Protein AF-A0A101LGH1-F1 (afdb_monomer)

Radius of gyration: 16.96 Å; Cα contacts (8 Å, |Δi|>4): 121; chains: 1; bounding box: 33×35×56 Å

Sequence (114 aa):
MSFNATSLILRLNGEVPLAPTALVKATILFAVYLAVLFAGWRGYDRTYRIGMALFVLVLPVIGIIPHVQRGFLPDLYHSQVSWAGAIAINSFGITVSAIGAIIGARRTSTVRGR

Foldseek 3Di:
DPQVVQQVVCVVVVHAGLAQDPSVVVVVVVVLLVVLVVCLVVVVQVSNLVSLVVLLVVLCVPQAVVLVVVDDDVNGHVDNVSSVVSNVVSVVSNVVSVCCNVPTSDDPPDDDDD

Secondary structure (DSSP, 8-state):
-HHHHHHHHHHHTTSPPSS---HHHHHHHHHHHHHHHHHHHHT-HHHHHHHHHHHHHHHHHHHTHHHHHH---TTT-S-HHHHHHHHHHHHHHHHHHHHHHHH-----------

Structure (mmCIF, N/CA/C/O backbone):
data_AF-A0A101LGH1-F1
#
_entry.id   AF-A0A101LGH1-F1
#
loop_
_atom_site.group_PDB
_atom_site.id
_atom_site.type_symbol
_atom_site.label_atom_id
_atom_site.label_alt_id
_atom_site.label_comp_id
_atom_site.label_asym_id
_atom_site.label_entity_id
_atom_site.label_seq_id
_atom_site.pdbx_PDB_ins_code
_atom_site.Cartn_x
_atom_site.Cartn_y
_atom_site.Cartn_z
_atom_site.occupancy
_atom_site.B_iso_or_equiv
_atom_site.auth_seq_id
_atom_site.auth_comp_id
_atom_site.auth_asym_id
_atom_site.auth_atom_id
_atom_site.pdbx_PDB_model_num
ATOM 1 N N . MET A 1 1 ? -0.786 9.070 -5.361 1.00 52.62 1 MET A N 1
ATOM 2 C CA . MET A 1 1 ? -1.235 8.712 -6.727 1.00 52.62 1 MET A CA 1
ATOM 3 C C . MET A 1 1 ? -0.121 8.755 -7.783 1.00 52.62 1 MET A C 1
ATOM 5 O O . MET A 1 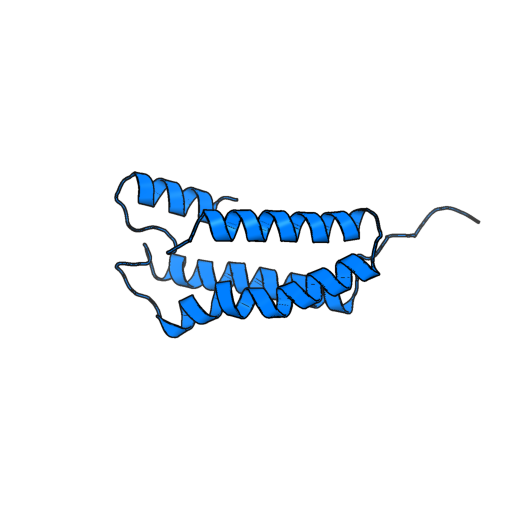1 ? -0.373 8.311 -8.892 1.00 52.62 1 MET A O 1
ATOM 9 N N . SER A 1 2 ? 1.109 9.184 -7.464 1.00 74.75 2 SER A N 1
ATOM 10 C CA . SER A 1 2 ? 2.210 9.299 -8.437 1.00 74.75 2 SER A CA 1
ATOM 11 C C . SER A 1 2 ? 2.696 7.956 -9.000 1.00 74.75 2 SER A C 1
ATOM 13 O O . SER A 1 2 ? 2.727 7.801 -10.208 1.00 74.75 2 SER A O 1
ATOM 15 N N . PHE A 1 3 ? 2.991 6.951 -8.167 1.00 81.50 3 PHE A N 1
ATOM 16 C CA . PHE A 1 3 ? 3.654 5.720 -8.636 1.00 81.50 3 PHE A CA 1
ATOM 17 C C . PHE A 1 3 ? 2.850 4.926 -9.685 1.00 81.50 3 PHE A C 1
ATOM 19 O O . PHE A 1 3 ? 3.369 4.596 -10.745 1.00 81.50 3 PHE A O 1
ATOM 26 N N . ASN A 1 4 ? 1.561 4.663 -9.433 1.00 83.50 4 ASN A N 1
ATOM 27 C CA . ASN A 1 4 ? 0.709 3.930 -10.380 1.00 83.50 4 ASN A CA 1
ATOM 28 C C . ASN A 1 4 ? 0.382 4.740 -11.641 1.00 83.50 4 ASN A C 1
ATOM 30 O O . ASN A 1 4 ? 0.277 4.154 -12.715 1.00 83.50 4 ASN A O 1
ATOM 34 N N . ALA A 1 5 ? 0.238 6.065 -11.521 1.00 83.19 5 ALA A N 1
ATOM 35 C CA . ALA A 1 5 ? 0.026 6.938 -12.671 1.00 83.19 5 ALA A CA 1
ATOM 36 C C . ALA A 1 5 ? 1.277 6.988 -13.559 1.00 83.19 5 ALA A C 1
ATOM 38 O O . ALA A 1 5 ? 1.169 6.811 -14.767 1.00 83.19 5 ALA A O 1
ATOM 39 N N . THR A 1 6 ? 2.468 7.123 -12.968 1.00 86.06 6 THR A N 1
ATOM 40 C CA . THR A 1 6 ? 3.737 7.053 -13.703 1.00 86.06 6 THR A CA 1
ATOM 41 C C . THR A 1 6 ? 3.923 5.684 -14.356 1.00 86.06 6 THR A C 1
ATOM 43 O O . THR A 1 6 ? 4.237 5.624 -15.538 1.00 86.06 6 THR A O 1
ATOM 46 N N . SER A 1 7 ? 3.632 4.586 -13.646 1.00 84.62 7 SER A N 1
ATOM 47 C CA . SER A 1 7 ? 3.636 3.232 -14.227 1.00 84.62 7 SER A CA 1
ATOM 48 C C . SER A 1 7 ? 2.721 3.112 -15.452 1.00 84.62 7 SER A C 1
ATOM 50 O O . SER A 1 7 ? 3.071 2.444 -16.421 1.00 84.62 7 SER A O 1
ATOM 52 N N . LEU A 1 8 ? 1.546 3.752 -15.414 1.00 85.25 8 LEU A N 1
ATOM 53 C CA . LEU A 1 8 ? 0.600 3.756 -16.528 1.00 85.25 8 LEU A CA 1
ATOM 54 C C . LEU A 1 8 ? 1.123 4.566 -17.715 1.00 85.25 8 LEU A C 1
ATOM 56 O O . LEU A 1 8 ? 1.063 4.074 -18.834 1.00 85.25 8 LEU A O 1
ATOM 60 N N . ILE A 1 9 ? 1.635 5.774 -17.474 1.00 87.81 9 ILE A N 1
ATOM 61 C CA . ILE A 1 9 ? 2.165 6.647 -18.530 1.00 87.81 9 ILE A CA 1
ATOM 62 C C . ILE A 1 9 ? 3.311 5.951 -19.270 1.00 87.81 9 ILE A C 1
ATOM 64 O O . ILE A 1 9 ? 3.271 5.869 -20.493 1.00 87.81 9 ILE A O 1
ATOM 68 N N . LEU A 1 10 ? 4.269 5.370 -18.538 1.00 87.88 10 LEU A N 1
ATOM 69 C CA . LEU A 1 10 ? 5.375 4.607 -19.131 1.00 87.88 10 LEU A CA 1
ATOM 70 C C . LEU A 1 10 ? 4.850 3.467 -20.008 1.00 87.88 10 LEU A C 1
ATOM 72 O O . LEU A 1 10 ? 5.237 3.335 -21.165 1.00 87.88 10 LEU A O 1
ATOM 76 N N . ARG A 1 11 ? 3.879 2.700 -19.498 1.00 87.50 11 ARG A N 1
ATOM 77 C CA . ARG A 1 11 ? 3.274 1.601 -20.255 1.00 87.50 11 ARG A CA 1
ATOM 78 C C . ARG A 1 11 ? 2.546 2.075 -21.516 1.00 87.50 11 ARG A C 1
ATOM 80 O O . ARG A 1 11 ? 2.604 1.389 -22.531 1.00 87.50 11 ARG A O 1
ATOM 87 N N . LEU A 1 12 ? 1.846 3.209 -21.458 1.00 89.00 12 LEU A N 1
ATOM 88 C CA . LEU A 1 12 ? 1.165 3.796 -22.619 1.00 89.00 12 LEU A CA 1
ATOM 89 C C . LEU A 1 12 ? 2.158 4.301 -23.676 1.00 89.00 12 LEU A C 1
ATOM 91 O O . LEU A 1 12 ? 1.822 4.295 -24.856 1.00 89.00 12 LEU A O 1
ATOM 95 N N . ASN A 1 13 ? 3.378 4.657 -23.267 1.00 91.44 13 ASN A N 1
ATOM 96 C CA . ASN A 1 13 ? 4.472 5.049 -24.157 1.00 91.44 13 ASN A CA 1
ATOM 97 C C . ASN A 1 13 ? 5.292 3.856 -24.692 1.00 91.44 13 ASN A C 1
ATOM 99 O O . ASN A 1 13 ? 6.263 4.061 -25.413 1.00 91.44 13 ASN A O 1
ATOM 103 N N . GLY A 1 14 ? 4.925 2.612 -24.358 1.00 88.81 14 GLY A N 1
ATOM 104 C CA . GLY A 1 14 ? 5.676 1.414 -24.758 1.00 8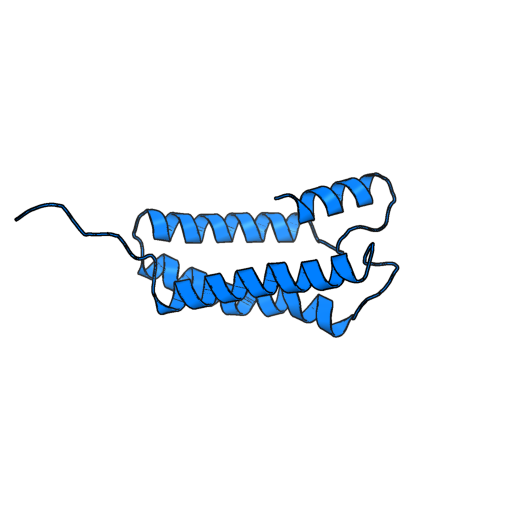8.81 14 GLY A CA 1
ATOM 105 C C . GLY A 1 14 ? 6.941 1.154 -23.932 1.00 88.81 14 GLY A C 1
ATOM 106 O O . GLY A 1 14 ? 7.730 0.281 -24.284 1.00 88.81 14 GLY A O 1
ATOM 107 N N . GLU A 1 15 ? 7.128 1.880 -22.829 1.00 89.81 15 GLU A N 1
ATOM 108 C CA . GLU A 1 15 ? 8.256 1.718 -21.916 1.00 89.81 15 GLU A CA 1
ATOM 109 C C . GLU A 1 15 ? 7.946 0.708 -20.801 1.00 89.81 15 GLU A C 1
ATOM 111 O O . GLU A 1 15 ? 6.788 0.401 -20.486 1.00 89.81 15 GLU A O 1
ATOM 116 N N . VAL A 1 16 ? 9.002 0.201 -20.159 1.00 87.25 16 VAL A N 1
ATOM 117 C CA . VAL A 1 16 ? 8.868 -0.689 -19.003 1.00 87.25 16 VAL A CA 1
ATOM 118 C C . VAL A 1 16 ? 8.273 0.104 -17.830 1.00 87.25 16 VAL A C 1
ATOM 120 O O . VAL A 1 16 ? 8.819 1.141 -17.444 1.00 87.25 16 VAL A O 1
ATOM 123 N N . PRO A 1 17 ? 7.162 -0.352 -17.224 1.00 88.25 17 PRO A N 1
ATOM 124 C CA . PRO A 1 17 ? 6.527 0.370 -16.132 1.00 88.25 17 PRO A CA 1
ATOM 125 C C . PRO A 1 17 ? 7.381 0.339 -14.853 1.00 88.25 17 PRO A C 1
ATOM 127 O O . PRO A 1 17 ? 8.246 -0.518 -14.665 1.00 88.25 17 PRO A O 1
ATOM 130 N N . LEU A 1 18 ? 7.095 1.240 -13.907 1.00 84.81 18 LEU A N 1
ATOM 131 C CA . LEU A 1 18 ? 7.740 1.217 -12.586 1.00 84.81 18 LEU A CA 1
ATOM 132 C C . LEU A 1 18 ? 7.441 -0.082 -11.823 1.00 84.81 18 LEU A C 1
ATOM 134 O O . LEU A 1 18 ? 8.276 -0.575 -11.072 1.00 84.81 18 LEU A O 1
ATOM 138 N N . ALA A 1 19 ? 6.245 -0.629 -12.010 1.00 84.38 19 ALA A N 1
ATOM 139 C CA . ALA A 1 19 ? 5.853 -1.947 -11.545 1.00 84.38 19 ALA A CA 1
ATOM 140 C C . ALA A 1 19 ? 4.763 -2.529 -12.455 1.00 84.38 19 ALA A C 1
ATOM 142 O O . ALA A 1 19 ? 3.974 -1.767 -13.035 1.00 84.38 19 ALA A O 1
ATOM 143 N N . PRO A 1 20 ? 4.650 -3.867 -12.532 1.00 75.25 20 PRO A N 1
ATOM 144 C CA . PRO A 1 20 ? 3.583 -4.539 -13.255 1.00 75.25 20 PRO A CA 1
ATOM 145 C C . PRO A 1 20 ? 2.264 -4.387 -12.483 1.00 75.25 20 PRO A C 1
ATOM 147 O O . PRO A 1 20 ? 1.829 -5.273 -11.747 1.00 75.25 20 PRO A O 1
ATOM 150 N N . THR A 1 21 ? 1.631 -3.223 -12.617 1.00 70.06 21 THR A N 1
ATOM 151 C CA . THR A 1 21 ? 0.402 -2.886 -11.901 1.00 70.06 21 THR A CA 1
ATOM 152 C C . THR A 1 21 ? -0.820 -3.229 -12.751 1.00 70.06 21 THR A C 1
ATOM 154 O O . THR A 1 21 ? -1.008 -2.705 -13.850 1.00 70.06 21 THR A O 1
ATOM 157 N N . ALA A 1 22 ? -1.715 -4.064 -12.222 1.00 77.31 22 ALA A N 1
ATOM 158 C CA . ALA A 1 22 ? -3.060 -4.208 -12.769 1.00 77.31 22 ALA A CA 1
ATOM 159 C C . ALA A 1 22 ? -3.902 -2.997 -12.337 1.00 77.31 22 ALA A C 1
ATOM 161 O O . ALA A 1 22 ? -4.474 -3.005 -11.247 1.00 77.31 22 ALA A O 1
ATOM 162 N N . LEU A 1 23 ? -3.956 -1.954 -13.176 1.00 80.00 23 LEU A N 1
ATOM 163 C CA . LEU A 1 23 ? -4.567 -0.662 -12.834 1.00 80.00 23 LEU A CA 1
ATOM 164 C C . LEU A 1 23 ? -5.989 -0.808 -12.282 1.00 80.00 23 LEU A C 1
ATOM 166 O O . LEU A 1 23 ? -6.289 -0.253 -11.236 1.00 80.00 23 LEU A O 1
ATOM 170 N N . VAL A 1 24 ? -6.834 -1.617 -12.928 1.00 83.44 24 VAL A N 1
ATOM 171 C CA . VAL A 1 24 ? -8.215 -1.859 -12.477 1.00 83.44 24 VAL A CA 1
ATOM 172 C C . VAL A 1 24 ? -8.247 -2.432 -11.057 1.00 83.44 24 VAL A C 1
ATOM 174 O O . VAL A 1 24 ? -8.964 -1.917 -10.202 1.00 83.44 24 VAL A O 1
ATOM 177 N N . LYS A 1 25 ? -7.425 -3.453 -10.774 1.00 84.81 25 LYS A N 1
ATOM 178 C CA . LYS A 1 25 ? -7.347 -4.067 -9.438 1.00 84.81 25 LYS A CA 1
ATOM 179 C C . LYS A 1 25 ? -6.850 -3.062 -8.400 1.00 84.81 25 LYS A C 1
ATOM 181 O O . LYS A 1 25 ? -7.423 -2.979 -7.320 1.00 84.81 25 LYS A O 1
ATOM 186 N N . ALA A 1 26 ? -5.826 -2.280 -8.742 1.00 84.88 26 ALA A N 1
ATOM 187 C CA . ALA A 1 26 ? -5.291 -1.246 -7.864 1.00 84.88 26 ALA A CA 1
ATOM 188 C C . ALA A 1 26 ? -6.340 -0.163 -7.565 1.00 84.88 26 ALA A C 1
ATOM 190 O O . ALA A 1 26 ? -6.533 0.188 -6.406 1.00 84.88 26 ALA A O 1
ATOM 191 N N . THR A 1 27 ? -7.060 0.325 -8.578 1.00 87.56 27 THR A N 1
ATOM 192 C CA . THR A 1 27 ? -8.109 1.342 -8.417 1.00 87.56 27 THR A CA 1
ATOM 193 C C . THR A 1 27 ? -9.240 0.850 -7.522 1.00 87.56 27 THR A C 1
ATOM 195 O O . THR A 1 27 ? -9.630 1.565 -6.601 1.00 87.56 27 THR A O 1
ATOM 198 N N . ILE A 1 28 ? -9.730 -0.377 -7.735 1.00 91.31 28 ILE A N 1
ATOM 199 C CA . ILE A 1 28 ? -10.767 -0.976 -6.881 1.00 91.31 28 ILE A CA 1
ATOM 200 C C . ILE A 1 28 ? -10.267 -1.086 -5.437 1.00 91.31 28 ILE A C 1
ATOM 202 O O . ILE A 1 28 ? -10.959 -0.669 -4.511 1.00 91.31 28 ILE A O 1
ATOM 206 N N . LEU A 1 29 ? -9.045 -1.588 -5.243 1.00 91.50 29 LEU A N 1
ATOM 207 C CA . LEU A 1 29 ? -8.447 -1.731 -3.919 1.00 91.50 29 LEU A CA 1
ATOM 208 C C . LEU A 1 29 ? -8.328 -0.380 -3.197 1.00 91.50 29 LEU A C 1
ATOM 210 O O . LEU A 1 29 ? -8.705 -0.275 -2.032 1.00 91.50 29 LEU A O 1
ATOM 214 N N . PHE A 1 30 ? -7.858 0.662 -3.891 1.00 91.31 30 PHE A N 1
ATOM 215 C CA . PHE A 1 30 ? -7.775 2.015 -3.339 1.00 91.31 30 PHE A CA 1
ATOM 216 C C . PHE A 1 30 ? -9.151 2.597 -3.016 1.00 91.31 30 PHE A C 1
ATOM 218 O O . PHE A 1 30 ? -9.298 3.222 -1.969 1.00 91.31 30 PHE A O 1
ATOM 225 N N . ALA A 1 31 ? -10.160 2.385 -3.864 1.00 94.94 31 ALA A N 1
ATOM 226 C CA . ALA A 1 31 ? -11.520 2.855 -3.603 1.00 94.94 31 ALA A CA 1
ATOM 227 C C . ALA A 1 31 ? -12.107 2.208 -2.337 1.00 94.94 31 ALA A C 1
ATOM 229 O O . ALA A 1 31 ? -12.641 2.907 -1.475 1.00 94.94 31 ALA A O 1
ATOM 230 N N . VAL A 1 32 ? -11.936 0.892 -2.180 1.00 96.19 32 VAL A N 1
ATOM 231 C CA . VAL A 1 32 ? -12.360 0.171 -0.970 1.00 96.19 32 VAL A CA 1
ATOM 232 C C . VAL A 1 32 ? -11.574 0.650 0.253 1.00 96.19 32 VAL A C 1
ATOM 234 O O . VAL A 1 32 ? -12.165 0.886 1.306 1.00 96.19 32 VAL A O 1
ATOM 237 N N . TYR A 1 33 ? -10.261 0.863 0.122 1.00 95.12 33 TYR A N 1
ATOM 238 C CA . TYR A 1 33 ? -9.431 1.373 1.216 1.00 95.12 33 TYR A CA 1
ATOM 239 C C . TYR A 1 33 ? -9.883 2.767 1.664 1.00 95.12 33 TYR A C 1
ATOM 241 O O . TYR A 1 33 ? -10.057 3.013 2.856 1.00 95.12 33 TYR A O 1
ATOM 249 N N . LEU A 1 34 ? -10.159 3.667 0.715 1.00 95.94 34 LEU A N 1
ATOM 250 C CA . LEU A 1 34 ? -10.691 5.000 0.999 1.00 95.94 34 LEU A CA 1
ATOM 251 C C . LEU A 1 34 ? -12.048 4.942 1.703 1.00 95.94 34 LEU A C 1
ATOM 253 O O . LEU A 1 34 ? -12.275 5.723 2.624 1.00 95.94 34 LEU A O 1
ATOM 257 N N . ALA A 1 35 ? -12.927 4.007 1.333 1.00 97.31 35 ALA A N 1
ATOM 258 C CA . ALA A 1 35 ? -14.198 3.812 2.026 1.00 97.31 35 ALA A CA 1
ATOM 259 C C . ALA A 1 35 ? -13.997 3.375 3.491 1.00 97.31 35 ALA A C 1
ATOM 261 O O . ALA A 1 35 ? -14.680 3.882 4.383 1.00 97.31 35 ALA A O 1
ATOM 262 N N . VAL A 1 36 ? -13.022 2.497 3.762 1.00 97.06 36 VAL A N 1
ATOM 263 C CA . VAL A 1 36 ? -12.644 2.109 5.135 1.00 97.06 36 VAL A CA 1
ATOM 264 C C . VAL A 1 36 ? -12.113 3.313 5.913 1.00 97.06 36 VAL A C 1
ATOM 266 O O . VAL A 1 36 ? -12.578 3.574 7.024 1.00 97.06 36 VAL A O 1
ATOM 269 N N . LEU A 1 37 ? -11.196 4.092 5.329 1.00 95.00 37 LEU A N 1
ATOM 270 C CA . LEU A 1 37 ? -10.687 5.317 5.956 1.00 95.00 37 LEU A CA 1
ATOM 271 C C . LEU A 1 37 ? -11.813 6.320 6.241 1.00 95.00 37 LEU A C 1
ATOM 273 O O . LEU A 1 37 ? -11.863 6.899 7.326 1.00 95.00 37 LEU A O 1
ATOM 277 N N . PHE A 1 38 ? -12.742 6.493 5.300 1.00 95.62 38 PHE A N 1
ATOM 278 C CA . PHE A 1 38 ? -13.906 7.361 5.458 1.00 95.62 38 PHE A CA 1
ATOM 279 C C . PHE A 1 38 ? -14.810 6.899 6.605 1.00 95.62 38 PHE A C 1
ATOM 281 O O . PHE A 1 38 ? -15.270 7.726 7.395 1.00 95.62 38 PHE A O 1
ATOM 288 N N . ALA A 1 39 ? -15.016 5.588 6.759 1.00 94.19 39 ALA A N 1
ATOM 289 C CA . ALA A 1 39 ? -15.740 5.041 7.902 1.00 94.19 39 ALA A CA 1
ATOM 290 C C . ALA A 1 39 ? -15.052 5.410 9.230 1.00 94.19 39 ALA A C 1
ATOM 292 O O . ALA A 1 39 ? -15.720 5.867 10.161 1.00 94.19 39 ALA A O 1
ATOM 293 N N . GLY A 1 40 ? -13.720 5.304 9.288 1.00 93.81 40 GLY A N 1
ATOM 294 C CA . GLY A 1 40 ? -12.917 5.744 10.433 1.00 93.81 40 GLY A CA 1
ATOM 295 C C . GLY A 1 40 ? -13.064 7.238 10.720 1.00 93.81 40 GLY A C 1
ATOM 296 O O . GLY A 1 40 ? -13.327 7.625 11.856 1.00 93.81 40 GLY A O 1
ATOM 297 N N . TRP A 1 41 ? -13.005 8.079 9.685 1.00 93.06 41 TRP A N 1
ATOM 298 C CA . TRP A 1 41 ? -13.187 9.529 9.805 1.00 93.06 41 TRP A CA 1
ATOM 299 C C . TRP A 1 41 ? -14.580 9.918 10.324 1.00 93.06 41 TRP A C 1
ATOM 301 O O . TRP A 1 41 ? -14.715 10.804 11.169 1.00 93.06 41 TRP A O 1
ATOM 311 N N . ARG A 1 42 ? -15.630 9.205 9.901 1.00 94.62 42 ARG A N 1
ATOM 312 C CA . ARG A 1 42 ? -16.995 9.366 10.437 1.00 94.62 42 ARG A CA 1
ATOM 313 C C . ARG A 1 42 ? -17.139 8.816 11.863 1.00 94.62 42 ARG A C 1
ATOM 315 O O . ARG A 1 42 ? -18.135 9.090 12.532 1.00 94.62 42 ARG A O 1
ATOM 322 N N . GLY A 1 43 ? -16.128 8.112 12.372 1.00 91.88 43 GLY A N 1
ATOM 323 C CA . GLY A 1 43 ? -16.076 7.517 13.705 1.00 91.88 43 GLY A CA 1
ATOM 324 C C . GLY A 1 43 ? -16.759 6.162 13.828 1.00 91.88 43 GLY A C 1
ATOM 325 O O . GLY A 1 43 ? -17.063 5.744 14.943 1.00 91.88 43 GLY A O 1
ATOM 326 N N . TYR A 1 44 ? -16.994 5.468 12.714 1.00 94.19 44 TYR A N 1
ATOM 327 C CA . TYR A 1 44 ? -17.407 4.066 12.718 1.00 94.19 44 TYR A CA 1
ATOM 328 C C . TYR A 1 44 ? -16.197 3.173 13.024 1.00 94.19 44 TYR A C 1
ATOM 330 O O . TYR A 1 44 ? -15.713 2.437 12.163 1.00 94.19 44 TYR A O 1
ATOM 338 N N . ASP A 1 45 ? -15.692 3.257 14.256 1.00 94.25 45 ASP A N 1
ATOM 339 C CA . ASP A 1 45 ? -14.417 2.648 14.653 1.00 94.25 45 ASP A CA 1
ATOM 340 C C . ASP A 1 45 ? -14.399 1.126 14.456 1.00 94.25 45 ASP A C 1
ATOM 342 O O . ASP A 1 45 ? -13.446 0.581 13.906 1.00 94.25 45 ASP A O 1
ATOM 346 N N . ARG A 1 46 ? -15.493 0.429 14.790 1.00 94.75 46 ARG A N 1
ATOM 347 C CA . ARG A 1 46 ? -15.592 -1.025 14.581 1.00 94.75 46 ARG A CA 1
ATOM 348 C C . ARG A 1 46 ? -15.439 -1.405 13.105 1.00 94.75 46 ARG A C 1
ATOM 350 O O . ARG A 1 46 ? -14.666 -2.303 12.785 1.00 94.75 46 ARG A O 1
ATOM 357 N N . THR A 1 47 ? -16.147 -0.709 12.215 1.00 95.69 47 THR A N 1
ATOM 358 C CA . THR A 1 47 ? -16.073 -0.931 10.763 1.00 95.69 47 THR A CA 1
ATOM 359 C C . THR A 1 47 ? -14.681 -0.613 10.232 1.00 95.69 47 THR A C 1
ATOM 361 O O . THR A 1 47 ? -14.132 -1.389 9.454 1.00 95.69 47 THR A O 1
ATOM 364 N N . TYR A 1 48 ? -14.087 0.489 10.694 1.00 97.00 48 TYR A N 1
ATOM 365 C CA . TYR A 1 48 ? -12.718 0.861 10.360 1.00 97.00 48 TYR A CA 1
ATOM 366 C C . TYR A 1 48 ? -11.723 -0.228 10.770 1.00 97.00 48 TYR A C 1
ATOM 368 O O . TYR A 1 48 ? -10.975 -0.705 9.925 1.00 97.00 48 TYR A O 1
ATOM 376 N N . ARG A 1 49 ? -11.755 -0.692 12.024 1.00 97.06 49 ARG A N 1
ATOM 377 C CA . ARG A 1 49 ? -10.823 -1.713 12.533 1.00 97.06 49 ARG A CA 1
ATOM 378 C C . ARG A 1 49 ? -10.952 -3.037 11.790 1.00 97.06 49 ARG A C 1
ATOM 380 O O . ARG A 1 49 ? -9.934 -3.616 11.423 1.00 97.06 49 ARG A O 1
ATOM 387 N N . ILE A 1 50 ? -12.182 -3.486 11.519 1.00 97.75 50 ILE A N 1
ATOM 388 C CA . ILE A 1 50 ? -12.430 -4.691 10.712 1.00 97.75 50 ILE A CA 1
ATOM 389 C C . ILE A 1 50 ? -11.870 -4.504 9.299 1.00 97.75 50 ILE A C 1
ATOM 391 O O . ILE A 1 50 ? -11.136 -5.362 8.818 1.00 97.75 50 ILE A O 1
ATOM 395 N N . GLY A 1 51 ? -12.165 -3.375 8.650 1.00 97.56 51 GLY A N 1
ATOM 396 C CA . GLY A 1 51 ? -11.646 -3.075 7.317 1.00 97.56 51 GLY A CA 1
ATOM 397 C C . GLY A 1 51 ? -10.118 -3.071 7.285 1.00 97.56 51 GLY A C 1
ATOM 398 O O . GLY A 1 51 ? -9.519 -3.757 6.463 1.00 97.56 51 GLY A O 1
ATOM 399 N N . MET A 1 52 ? -9.480 -2.376 8.225 1.00 98.00 52 MET A N 1
ATOM 400 C CA . MET A 1 52 ? -8.024 -2.321 8.339 1.00 98.00 52 MET A CA 1
ATOM 401 C C . MET A 1 52 ? -7.417 -3.711 8.586 1.00 98.00 52 MET A C 1
ATOM 403 O O . MET A 1 52 ? -6.429 -4.060 7.945 1.00 98.00 52 MET A O 1
ATOM 407 N N . ALA A 1 53 ? -8.041 -4.550 9.421 1.00 97.62 53 ALA A N 1
ATOM 408 C CA . ALA A 1 53 ? -7.608 -5.934 9.630 1.00 97.62 53 ALA A CA 1
ATOM 409 C C . ALA A 1 53 ? -7.688 -6.774 8.343 1.00 97.62 53 ALA A C 1
ATOM 411 O O . ALA A 1 53 ? -6.771 -7.539 8.051 1.00 97.62 53 ALA A O 1
ATOM 412 N N . LEU A 1 54 ? -8.733 -6.596 7.527 1.00 97.50 54 LEU A N 1
ATOM 413 C CA . LEU A 1 54 ? -8.819 -7.251 6.218 1.00 97.50 54 LEU A CA 1
ATOM 414 C C . LEU A 1 54 ? -7.701 -6.782 5.276 1.00 97.50 54 LEU A C 1
ATOM 416 O O . LEU A 1 54 ? -7.100 -7.601 4.582 1.00 97.50 54 LEU A O 1
ATOM 420 N N . PHE A 1 55 ? -7.364 -5.491 5.281 1.00 97.00 55 PHE A N 1
ATOM 421 C CA . PHE A 1 55 ? -6.260 -4.968 4.472 1.00 97.00 55 PHE A CA 1
ATOM 422 C C . PHE A 1 55 ? -4.888 -5.4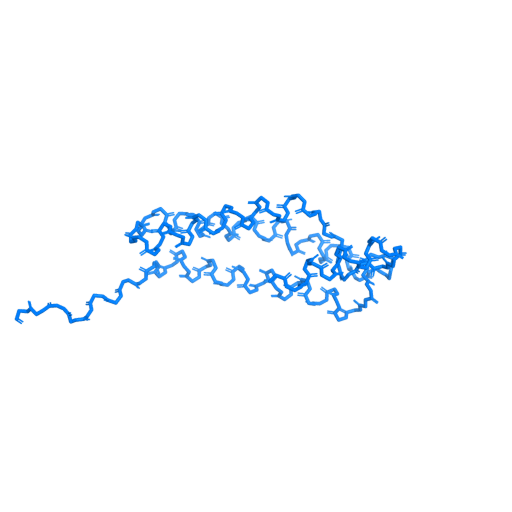95 4.908 1.00 97.00 55 PHE A C 1
ATOM 424 O O . PHE A 1 55 ? -4.048 -5.737 4.041 1.00 97.00 55 PHE A O 1
ATOM 431 N N . VAL A 1 56 ? -4.675 -5.770 6.201 1.00 96.94 56 VAL A N 1
ATOM 432 C CA . VAL A 1 56 ? -3.465 -6.466 6.682 1.00 96.94 56 VAL A CA 1
ATOM 433 C C . VAL A 1 56 ? -3.313 -7.846 6.039 1.00 96.94 56 VAL A C 1
ATOM 435 O O . VAL A 1 56 ? -2.191 -8.257 5.767 1.00 96.94 56 VAL A O 1
ATOM 438 N N . LEU A 1 57 ? -4.413 -8.551 5.761 1.00 95.75 57 LEU A N 1
ATOM 439 C CA . LEU A 1 57 ? -4.377 -9.872 5.122 1.00 95.75 57 LEU A CA 1
ATOM 440 C C . LEU A 1 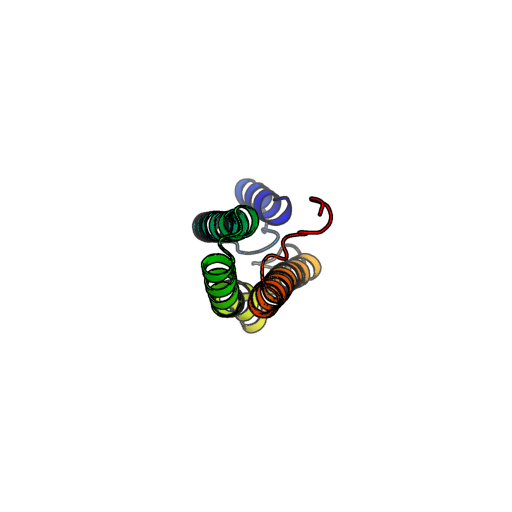57 ? -4.265 -9.782 3.596 1.00 95.75 57 LEU A C 1
ATOM 442 O O . LEU A 1 57 ? -3.547 -10.562 2.972 1.00 95.75 57 LEU A O 1
ATOM 446 N N . VAL A 1 58 ? -4.966 -8.827 2.986 1.00 94.44 58 VAL A N 1
ATOM 447 C CA . VAL A 1 58 ? -5.059 -8.706 1.526 1.00 94.44 58 VAL A CA 1
ATOM 448 C C . VAL A 1 58 ? -3.785 -8.109 0.924 1.00 94.44 58 VAL A C 1
ATOM 450 O O . VAL A 1 58 ? -3.278 -8.646 -0.063 1.00 94.44 58 VAL A O 1
ATOM 453 N N . LEU A 1 59 ? -3.239 -7.032 1.506 1.00 93.19 59 LEU A N 1
ATOM 454 C CA . LEU A 1 59 ? -2.082 -6.316 0.949 1.00 93.19 59 LEU A CA 1
ATOM 455 C C . LEU A 1 59 ? -0.821 -7.183 0.786 1.00 93.19 59 LEU A C 1
ATOM 457 O O . LEU A 1 59 ? -0.187 -7.062 -0.262 1.00 93.19 59 LEU A O 1
ATOM 461 N N . PRO A 1 60 ? -0.452 -8.092 1.712 1.00 93.50 60 PRO A N 1
ATOM 462 C CA . PRO A 1 60 ? 0.664 -9.005 1.484 1.00 93.50 60 PRO A CA 1
ATOM 463 C C . PRO A 1 60 ? 0.462 -9.881 0.244 1.00 93.50 60 PRO A C 1
ATOM 465 O O . PRO A 1 60 ? 1.369 -9.992 -0.581 1.00 93.50 60 PRO A O 1
ATOM 468 N N . VAL A 1 61 ? -0.735 -10.456 0.079 1.00 92.38 61 VAL A N 1
ATOM 469 C CA . VAL A 1 61 ? -1.053 -11.419 -0.990 1.00 92.38 61 VAL A CA 1
ATOM 470 C C . VAL A 1 61 ? -1.018 -10.772 -2.367 1.00 92.38 61 VAL A C 1
ATOM 472 O O . VAL A 1 61 ? -0.488 -11.358 -3.309 1.00 92.38 61 VAL A O 1
ATOM 475 N N . ILE A 1 62 ? -1.558 -9.562 -2.500 1.00 89.38 62 ILE A N 1
ATOM 476 C CA . ILE A 1 62 ? -1.660 -8.897 -3.808 1.00 89.38 62 ILE A CA 1
ATOM 477 C C . ILE A 1 62 ? -0.537 -7.891 -4.073 1.00 89.38 62 ILE A C 1
ATOM 479 O O . ILE A 1 62 ? -0.278 -7.576 -5.232 1.00 89.38 62 ILE A O 1
ATOM 483 N N . GLY A 1 63 ? 0.105 -7.381 -3.021 1.00 86.75 63 GLY A N 1
ATOM 484 C CA . GLY A 1 63 ? 0.980 -6.211 -3.071 1.00 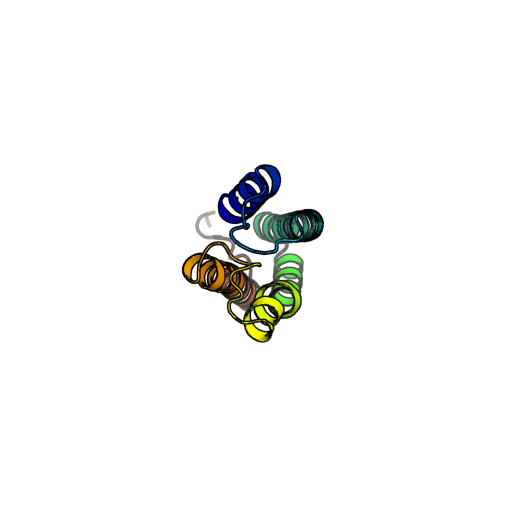86.75 63 GLY A CA 1
ATOM 485 C C . GLY A 1 63 ? 2.412 -6.437 -2.590 1.00 86.75 63 GLY A C 1
ATOM 486 O O . GLY A 1 63 ? 3.231 -5.550 -2.777 1.00 86.75 63 GLY A O 1
ATOM 487 N N . ILE A 1 64 ? 2.762 -7.587 -2.001 1.00 91.62 64 ILE A N 1
ATOM 488 C CA . ILE A 1 64 ? 4.160 -7.889 -1.624 1.00 91.62 64 ILE A CA 1
ATOM 489 C C . ILE A 1 64 ? 4.614 -9.228 -2.177 1.00 91.62 64 ILE A C 1
ATOM 491 O O . ILE A 1 64 ? 5.604 -9.281 -2.906 1.00 91.62 64 ILE A O 1
ATOM 495 N N . ILE A 1 65 ? 3.891 -10.302 -1.857 1.00 93.69 65 ILE A N 1
ATOM 496 C CA . ILE A 1 65 ? 4.252 -11.675 -2.226 1.00 93.69 65 ILE A CA 1
ATOM 497 C C . ILE A 1 65 ? 4.573 -11.790 -3.727 1.00 93.69 65 ILE A C 1
ATOM 499 O O . ILE A 1 65 ? 5.635 -12.325 -4.047 1.00 93.69 65 ILE A O 1
ATOM 503 N N . PRO A 1 66 ? 3.786 -11.209 -4.658 1.00 90.88 66 PRO A N 1
ATOM 504 C CA . PRO A 1 66 ? 4.095 -11.296 -6.083 1.00 90.88 66 PRO A CA 1
ATOM 505 C C . PRO A 1 66 ? 5.376 -10.558 -6.499 1.00 90.88 66 PRO A C 1
ATOM 507 O O . PRO A 1 66 ? 5.984 -10.929 -7.501 1.00 90.88 66 PRO A O 1
ATOM 510 N N . HIS A 1 67 ? 5.782 -9.505 -5.782 1.00 90.00 67 HIS A N 1
ATOM 511 C CA . HIS A 1 67 ? 7.036 -8.791 -6.054 1.00 90.00 67 HIS A CA 1
ATOM 512 C C . HIS A 1 67 ? 8.242 -9.551 -5.502 1.00 90.00 67 HIS A C 1
ATOM 514 O O . HIS A 1 67 ? 9.279 -9.601 -6.158 1.00 90.00 67 HIS A O 1
ATOM 520 N N . VAL A 1 68 ? 8.095 -10.169 -4.327 1.00 91.94 68 VAL A N 1
ATOM 521 C CA . VAL A 1 68 ? 9.160 -10.947 -3.681 1.00 91.94 68 VAL A CA 1
ATOM 522 C C . VAL A 1 68 ? 9.393 -12.271 -4.407 1.00 91.94 68 VAL A C 1
ATOM 524 O O . VAL A 1 68 ? 10.530 -12.579 -4.740 1.00 91.94 68 VAL A O 1
ATOM 527 N N . GLN A 1 69 ? 8.333 -13.024 -4.719 1.00 92.94 69 GLN A N 1
ATOM 528 C CA . GLN A 1 69 ? 8.443 -14.324 -5.396 1.00 92.94 69 GLN A CA 1
ATOM 529 C C . GLN A 1 69 ? 9.057 -14.223 -6.794 1.00 92.94 69 GLN A C 1
ATOM 531 O O . GLN A 1 69 ? 9.786 -15.118 -7.205 1.00 92.94 69 GLN A O 1
ATOM 536 N N . ARG A 1 70 ? 8.758 -13.147 -7.531 1.00 88.25 70 ARG A N 1
ATOM 537 C CA . ARG A 1 70 ? 9.337 -12.917 -8.863 1.00 88.25 70 ARG A CA 1
ATOM 538 C C . ARG A 1 70 ? 10.766 -12.385 -8.803 1.00 88.25 70 ARG A C 1
ATOM 540 O O . ARG A 1 70 ? 11.490 -12.518 -9.781 1.00 88.25 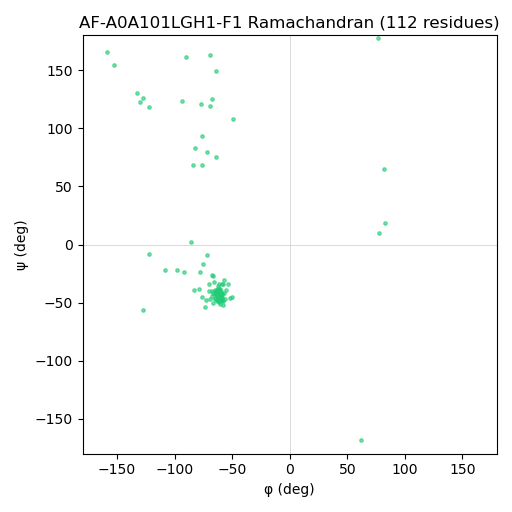70 ARG A O 1
ATOM 547 N N . GLY A 1 71 ? 11.146 -11.749 -7.695 1.00 89.94 71 GLY A N 1
ATOM 548 C CA . GLY A 1 71 ? 12.360 -10.946 -7.624 1.00 89.94 71 GLY A CA 1
ATOM 549 C C . GLY A 1 71 ? 12.339 -9.757 -8.592 1.00 89.94 71 GLY A C 1
ATOM 550 O O . GLY A 1 71 ? 11.303 -9.391 -9.163 1.00 89.94 71 GLY A O 1
ATOM 551 N N . PHE A 1 72 ? 13.505 -9.135 -8.761 1.00 91.81 72 PHE A N 1
ATOM 552 C CA . PHE A 1 72 ? 13.704 -8.109 -9.778 1.00 91.81 72 PHE A CA 1
ATOM 553 C C . PHE A 1 72 ? 13.866 -8.760 -11.158 1.00 91.81 72 PHE A C 1
ATOM 555 O O . PHE A 1 72 ? 14.793 -9.535 -11.381 1.00 91.81 72 PHE A O 1
ATOM 562 N N . LEU A 1 73 ? 12.975 -8.395 -12.082 1.00 90.94 73 LEU A N 1
ATOM 563 C CA . LEU A 1 73 ? 13.017 -8.784 -13.490 1.00 90.94 73 LEU A CA 1
ATOM 564 C C . LEU A 1 73 ? 13.058 -7.510 -14.355 1.00 90.94 73 LEU A C 1
ATOM 566 O O . LEU A 1 73 ? 12.099 -6.735 -14.282 1.00 90.94 73 LEU A O 1
ATOM 570 N N . PRO A 1 74 ? 14.115 -7.276 -15.159 1.00 85.88 74 PRO A N 1
ATOM 571 C CA . PRO A 1 74 ? 14.266 -6.053 -15.958 1.00 85.88 74 PRO A CA 1
ATOM 572 C C . PRO A 1 74 ? 13.098 -5.782 -16.914 1.00 85.88 74 PRO A C 1
ATOM 574 O O . PRO A 1 74 ? 12.746 -4.633 -17.143 1.00 85.88 74 PRO A O 1
ATOM 577 N N . ASP A 1 75 ? 12.439 -6.835 -17.403 1.00 88.00 75 ASP A N 1
ATOM 578 C CA . ASP A 1 75 ? 11.302 -6.715 -18.327 1.00 88.00 75 ASP A CA 1
ATOM 579 C C . ASP A 1 75 ? 10.001 -6.272 -17.636 1.00 88.00 75 ASP A C 1
ATOM 581 O O . ASP A 1 75 ? 9.037 -5.870 -18.287 1.00 88.00 75 ASP A O 1
ATOM 585 N N . LEU A 1 76 ? 9.938 -6.371 -16.304 1.00 85.50 76 LEU A N 1
ATOM 586 C CA . LEU A 1 76 ? 8.747 -6.041 -15.513 1.00 85.50 76 LEU A CA 1
ATOM 587 C C . LEU A 1 76 ? 8.894 -4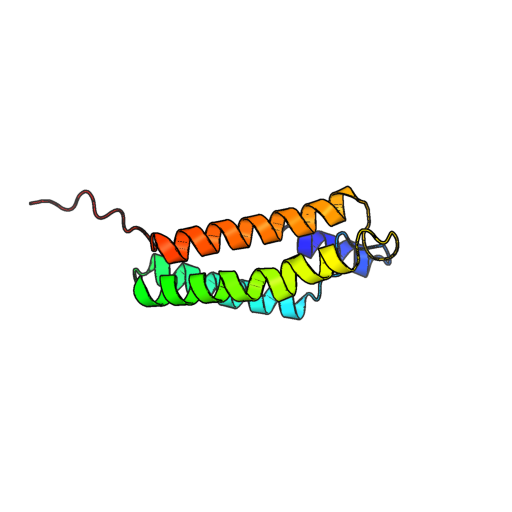.753 -14.707 1.00 85.50 76 LEU A C 1
ATOM 589 O O . LEU A 1 76 ? 7.881 -4.175 -14.305 1.00 85.50 76 LEU A O 1
ATOM 593 N N . TYR A 1 77 ? 10.127 -4.330 -14.436 1.00 89.44 77 TYR A N 1
ATOM 594 C CA . TYR A 1 77 ? 10.417 -3.149 -13.636 1.00 89.44 77 TYR A CA 1
ATOM 595 C C . TYR A 1 77 ? 11.449 -2.287 -14.336 1.00 89.44 77 TYR A C 1
ATOM 597 O O . TYR A 1 77 ? 12.541 -2.750 -14.648 1.00 89.44 77 TYR A O 1
ATOM 605 N N . HIS A 1 78 ? 11.141 -0.999 -14.448 1.00 88.00 78 HIS A N 1
ATOM 606 C CA . HIS A 1 78 ? 12.053 -0.000 -14.997 1.00 88.00 78 HIS A CA 1
ATOM 607 C C . HIS A 1 78 ? 13.433 0.004 -14.307 1.00 88.00 78 HIS A C 1
ATOM 609 O O . HIS A 1 78 ? 14.451 0.291 -14.926 1.00 88.00 78 HIS A O 1
ATOM 615 N N . SER A 1 79 ? 13.489 -0.279 -13.001 1.00 90.31 79 SER A N 1
ATOM 616 C CA . SER A 1 79 ? 14.747 -0.380 -12.253 1.00 90.31 79 SER A CA 1
ATOM 617 C C . SER A 1 79 ? 14.586 -1.193 -10.966 1.00 90.31 79 SER A C 1
ATOM 619 O O . SER A 1 79 ? 13.468 -1.385 -10.475 1.00 90.31 79 SER A O 1
ATOM 621 N N . GLN A 1 80 ? 15.707 -1.600 -10.357 1.00 92.69 80 GLN A N 1
ATOM 622 C CA . GLN A 1 80 ? 15.711 -2.195 -9.012 1.00 92.69 80 GLN A CA 1
ATOM 623 C C . GLN A 1 80 ? 15.093 -1.261 -7.964 1.00 92.69 80 GLN A C 1
ATOM 625 O O . GLN A 1 80 ? 14.411 -1.724 -7.051 1.00 92.69 80 GLN A O 1
ATOM 630 N N . VAL A 1 81 ? 15.272 0.054 -8.120 1.00 92.62 81 VAL A N 1
ATOM 631 C CA . VAL A 1 81 ? 14.668 1.064 -7.241 1.00 92.62 81 VAL A CA 1
ATOM 632 C C . VAL A 1 81 ? 13.146 1.048 -7.369 1.00 92.62 81 VAL A C 1
ATOM 634 O O . VAL A 1 81 ? 12.444 1.143 -6.367 1.00 92.62 81 VAL A O 1
ATOM 637 N N . SER A 1 82 ? 12.616 0.874 -8.580 1.00 89.56 82 SER A N 1
ATOM 638 C CA . SER A 1 82 ? 11.172 0.788 -8.818 1.00 89.56 82 SER A CA 1
ATOM 639 C C . SER A 1 82 ? 10.576 -0.493 -8.219 1.00 89.56 82 SER A C 1
ATOM 641 O O . SER A 1 82 ? 9.525 -0.438 -7.580 1.00 89.56 82 SER A O 1
ATOM 643 N N . TRP A 1 83 ? 11.282 -1.624 -8.330 1.00 93.44 83 TRP A N 1
ATOM 644 C CA . TRP A 1 83 ? 10.914 -2.877 -7.656 1.00 93.44 83 TRP A CA 1
ATOM 645 C C . TRP A 1 83 ? 10.898 -2.732 -6.127 1.00 93.44 83 TRP A C 1
ATOM 647 O O . TRP A 1 83 ? 9.887 -3.032 -5.486 1.00 93.44 83 TRP A O 1
ATOM 657 N N . ALA A 1 84 ? 11.974 -2.198 -5.543 1.00 93.69 84 ALA A N 1
ATOM 658 C CA . ALA A 1 84 ? 12.053 -1.940 -4.107 1.00 93.69 84 ALA A CA 1
ATOM 659 C C . ALA A 1 84 ? 10.979 -0.937 -3.648 1.00 93.69 84 ALA A C 1
ATOM 661 O O . ALA A 1 84 ? 10.358 -1.124 -2.602 1.00 93.69 84 ALA A O 1
ATOM 662 N N . GLY A 1 85 ? 10.701 0.091 -4.454 1.00 92.12 85 GLY A N 1
ATOM 663 C CA . GLY A 1 85 ? 9.652 1.078 -4.205 1.00 92.12 85 GLY A CA 1
ATOM 664 C C . GLY A 1 85 ? 8.253 0.463 -4.175 1.00 92.12 85 GLY A C 1
ATOM 665 O O . GLY A 1 85 ? 7.461 0.792 -3.291 1.00 92.12 85 GLY A O 1
ATOM 666 N N . ALA A 1 86 ? 7.958 -0.477 -5.078 1.00 90.25 86 ALA A N 1
ATOM 667 C CA . ALA A 1 86 ? 6.692 -1.206 -5.069 1.00 90.25 86 ALA A CA 1
ATOM 668 C C . ALA A 1 86 ? 6.508 -2.003 -3.766 1.00 90.25 86 ALA A C 1
ATOM 670 O O . ALA A 1 86 ? 5.443 -1.936 -3.149 1.00 90.25 86 ALA A O 1
ATOM 671 N N . ILE A 1 87 ? 7.557 -2.689 -3.298 1.00 93.62 87 ILE A N 1
ATOM 672 C CA . ILE A 1 87 ? 7.536 -3.401 -2.011 1.00 93.62 87 ILE A CA 1
ATOM 673 C C . ILE A 1 87 ? 7.349 -2.407 -0.859 1.00 93.62 87 ILE A C 1
ATOM 675 O O . ILE A 1 87 ? 6.467 -2.597 -0.025 1.00 93.62 87 ILE A O 1
ATOM 679 N N . ALA A 1 88 ? 8.118 -1.317 -0.832 1.00 94.56 88 ALA A N 1
ATOM 680 C CA . ALA A 1 88 ? 8.076 -0.324 0.238 1.00 94.56 88 ALA A CA 1
ATOM 681 C C . ALA A 1 88 ? 6.694 0.336 0.392 1.00 94.56 88 ALA A C 1
ATOM 683 O O . ALA A 1 88 ? 6.198 0.462 1.512 1.00 94.56 88 ALA A O 1
ATOM 684 N N . ILE A 1 89 ? 6.041 0.711 -0.715 1.00 91.94 89 ILE A N 1
ATOM 685 C CA . ILE A 1 89 ? 4.697 1.315 -0.696 1.00 91.94 89 ILE A CA 1
ATOM 686 C C . ILE A 1 89 ? 3.669 0.344 -0.103 1.00 91.94 89 ILE A C 1
ATOM 688 O O . ILE A 1 89 ? 2.848 0.741 0.728 1.00 91.94 89 ILE A O 1
ATOM 692 N N . ASN A 1 90 ? 3.714 -0.930 -0.496 1.00 93.25 90 ASN A N 1
ATOM 693 C CA . ASN A 1 90 ? 2.788 -1.932 0.029 1.00 93.25 90 ASN A CA 1
ATOM 694 C C . ASN A 1 90 ? 3.081 -2.263 1.499 1.00 93.25 90 ASN A C 1
ATOM 696 O O . ASN A 1 90 ? 2.146 -2.343 2.297 1.00 93.25 90 ASN A O 1
ATOM 700 N N . SER A 1 91 ? 4.357 -2.360 1.886 1.00 95.19 91 SER A N 1
ATOM 701 C CA . SER A 1 91 ? 4.774 -2.525 3.285 1.00 95.19 91 SER A CA 1
ATOM 702 C C . SER A 1 91 ? 4.277 -1.378 4.159 1.00 95.19 91 SER A C 1
ATOM 704 O O . SER A 1 91 ? 3.747 -1.612 5.242 1.00 95.19 91 SER A O 1
ATOM 706 N N . PHE A 1 92 ? 4.367 -0.138 3.673 1.00 95.38 92 PHE A N 1
ATOM 707 C CA . PHE A 1 92 ? 3.809 1.015 4.372 1.00 95.38 92 PHE A CA 1
ATOM 708 C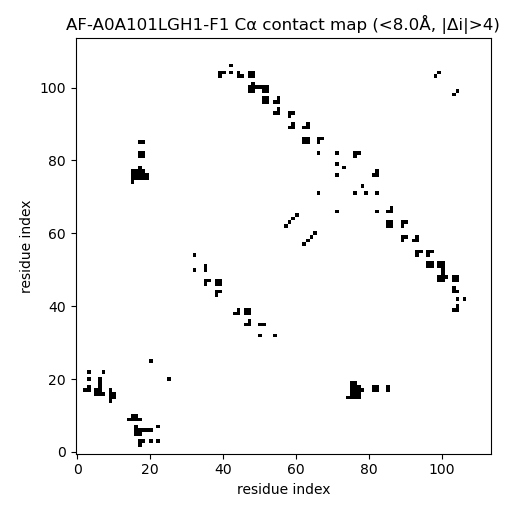 C . PHE A 1 92 ? 2.288 0.897 4.539 1.00 95.38 92 PHE A C 1
ATOM 710 O O . PHE A 1 92 ? 1.774 1.095 5.640 1.00 95.38 92 PHE A O 1
ATOM 717 N N . GLY A 1 93 ? 1.571 0.510 3.479 1.00 94.19 93 GLY A N 1
ATOM 718 C CA . GLY A 1 93 ? 0.129 0.258 3.539 1.00 94.19 93 GLY A CA 1
ATOM 719 C C . GLY A 1 93 ? -0.255 -0.797 4.582 1.00 94.19 93 GLY A C 1
ATOM 720 O O . GLY A 1 93 ? -1.213 -0.594 5.331 1.00 94.19 93 GLY A O 1
ATOM 721 N N . ILE A 1 94 ? 0.514 -1.884 4.690 1.00 96.25 94 ILE A N 1
ATOM 722 C CA . ILE A 1 94 ? 0.312 -2.928 5.709 1.00 96.25 94 ILE A CA 1
ATOM 723 C C . ILE A 1 94 ? 0.546 -2.372 7.107 1.00 96.25 94 ILE A C 1
ATOM 725 O O . ILE A 1 94 ? -0.293 -2.584 7.977 1.00 96.25 94 ILE A O 1
ATOM 729 N N . THR A 1 95 ? 1.633 -1.633 7.325 1.00 96.88 95 THR A N 1
ATOM 730 C CA . THR A 1 95 ? 1.933 -1.030 8.630 1.00 96.88 95 THR A CA 1
ATOM 731 C C . THR A 1 95 ? 0.815 -0.090 9.074 1.00 96.88 95 THR A C 1
ATOM 733 O O . THR A 1 95 ? 0.326 -0.202 10.197 1.00 96.88 95 THR A O 1
ATOM 736 N N . VAL A 1 96 ? 0.344 0.791 8.186 1.00 95.38 96 VAL A N 1
ATOM 737 C CA . VAL A 1 96 ? -0.783 1.691 8.481 1.00 95.38 96 VAL A CA 1
ATOM 738 C C . VAL A 1 96 ? -2.061 0.897 8.768 1.00 95.38 96 VAL A C 1
ATOM 740 O O . VAL A 1 96 ? -2.774 1.215 9.720 1.00 95.38 96 VAL A O 1
ATOM 743 N N . SER A 1 97 ? -2.327 -0.161 8.000 1.00 96.94 97 SER A N 1
ATOM 744 C CA . SER A 1 97 ? -3.471 -1.057 8.217 1.00 96.94 97 SER A CA 1
ATOM 745 C C . SER A 1 97 ? -3.390 -1.775 9.567 1.00 96.94 97 SER A C 1
ATOM 747 O O . SER A 1 97 ? -4.368 -1.811 10.308 1.00 96.94 97 SER A O 1
ATOM 749 N N . ALA A 1 98 ? -2.217 -2.271 9.953 1.00 97.31 98 ALA A N 1
ATOM 750 C CA . ALA A 1 98 ? -2.005 -2.932 11.237 1.00 97.31 98 ALA A CA 1
ATOM 751 C C . ALA A 1 98 ? -2.208 -1.963 12.407 1.00 97.31 98 ALA A C 1
ATOM 753 O O . ALA A 1 98 ? -2.945 -2.269 13.346 1.00 97.31 98 ALA A O 1
ATOM 754 N N . ILE A 1 99 ? -1.631 -0.761 12.320 1.00 96.19 99 ILE A N 1
ATOM 755 C CA . ILE A 1 99 ? -1.827 0.295 13.320 1.00 96.19 99 ILE A CA 1
ATOM 756 C C . ILE A 1 99 ? -3.312 0.651 13.433 1.00 96.19 99 ILE A C 1
ATOM 758 O O . ILE A 1 99 ? -3.843 0.693 14.543 1.00 96.19 99 ILE A O 1
ATOM 762 N N . GLY A 1 100 ? -3.999 0.860 12.307 1.00 95.25 100 GLY A N 1
ATOM 763 C CA . GLY A 1 100 ? -5.427 1.177 12.293 1.00 95.25 100 GLY A CA 1
ATOM 764 C C . GLY A 1 100 ? -6.295 0.059 12.872 1.00 95.25 100 GLY A C 1
ATOM 765 O O . GLY A 1 100 ? -7.226 0.336 13.623 1.00 95.25 100 GLY A O 1
ATOM 766 N N . ALA A 1 101 ? -5.967 -1.206 12.605 1.00 96.12 101 ALA A N 1
ATOM 767 C CA . ALA A 1 101 ? -6.670 -2.350 13.182 1.00 96.12 101 ALA A CA 1
ATOM 768 C C . ALA A 1 101 ? -6.502 -2.418 14.711 1.00 96.12 101 ALA A C 1
ATOM 770 O O . ALA A 1 101 ? -7.473 -2.647 15.438 1.00 96.12 101 ALA A O 1
ATOM 771 N N . ILE A 1 102 ? -5.288 -2.169 15.214 1.00 95.56 102 ILE A N 1
ATOM 772 C CA . ILE A 1 102 ? -4.974 -2.236 16.648 1.00 95.56 102 ILE A CA 1
ATOM 773 C C . ILE A 1 102 ? -5.575 -1.043 17.390 1.00 95.56 102 ILE A C 1
ATOM 775 O O . ILE A 1 102 ? -6.306 -1.229 18.363 1.00 95.56 102 ILE A O 1
ATOM 779 N N . ILE A 1 103 ? -5.281 0.169 16.928 1.00 92.06 103 ILE A N 1
ATOM 780 C CA . ILE A 1 103 ? -5.528 1.412 17.664 1.00 92.06 103 ILE A CA 1
ATOM 781 C C . ILE A 1 103 ? -6.902 2.018 17.340 1.00 92.06 103 ILE A C 1
ATOM 783 O O . ILE A 1 103 ? -7.444 2.759 18.160 1.00 92.06 103 ILE A O 1
ATOM 787 N N . GLY A 1 104 ? -7.477 1.696 16.181 1.00 89.88 104 GLY A N 1
ATOM 788 C CA . GLY A 1 104 ? -8.703 2.327 15.706 1.00 89.88 104 GLY A CA 1
ATOM 789 C C . GLY A 1 104 ? -8.482 3.735 15.153 1.00 89.88 104 GLY A C 1
ATOM 790 O O . GLY A 1 104 ? -7.368 4.273 15.140 1.00 89.88 104 GLY A O 1
ATOM 791 N N . ALA A 1 105 ? -9.560 4.342 14.669 1.00 83.19 105 ALA A N 1
ATOM 792 C CA . ALA A 1 105 ? -9.546 5.712 14.178 1.00 83.19 105 ALA A CA 1
ATOM 793 C C . ALA A 1 105 ? -9.680 6.634 15.395 1.00 83.19 105 ALA A C 1
ATOM 795 O O . ALA A 1 105 ? -10.791 7.015 15.761 1.00 83.19 105 ALA A O 1
ATOM 796 N N . ARG A 1 106 ? -8.566 6.932 16.086 1.00 74.31 106 ARG A N 1
ATOM 797 C CA . ARG A 1 106 ? -8.579 7.795 17.282 1.00 74.31 106 ARG A CA 1
ATOM 798 C C . ARG A 1 106 ? -9.351 9.082 16.982 1.00 74.31 106 ARG A C 1
ATOM 800 O O . ARG A 1 106 ? -8.853 9.958 16.280 1.00 74.31 106 ARG A O 1
ATOM 807 N N . ARG A 1 107 ? -10.554 9.220 17.543 1.00 60.62 107 ARG A N 1
ATOM 808 C CA . ARG A 1 107 ? -11.200 10.525 17.661 1.00 60.62 107 ARG A CA 1
ATOM 809 C C . ARG A 1 107 ? -10.390 11.299 18.692 1.00 60.62 107 ARG A C 1
ATOM 811 O O . ARG A 1 107 ? -10.310 10.885 19.845 1.00 60.62 107 ARG A O 1
ATOM 818 N N . THR A 1 108 ? -9.812 12.426 18.302 1.00 50.28 108 THR A N 1
ATOM 819 C CA . THR A 1 108 ? -9.464 13.497 19.239 1.00 50.28 108 THR A CA 1
ATOM 820 C C . THR A 1 108 ? -10.764 14.041 19.830 1.00 50.28 108 THR A C 1
ATOM 822 O O . THR A 1 108 ? -11.271 15.089 19.451 1.00 50.28 108 THR A O 1
ATOM 825 N N . SER A 1 109 ? -11.362 13.288 20.750 1.00 47.88 109 SER A N 1
ATOM 826 C CA . SER A 1 109 ? -12.338 13.806 21.699 1.00 47.88 109 SER A CA 1
ATOM 827 C C . SER A 1 109 ? -11.565 14.407 22.865 1.00 47.88 109 SER A C 1
ATOM 829 O O . SER A 1 109 ? -11.562 13.879 23.972 1.00 47.88 109 SER A O 1
ATOM 831 N N . THR A 1 110 ? -10.872 15.505 22.595 1.00 50.47 110 THR A N 1
ATOM 832 C CA . THR A 1 110 ? -10.372 16.408 23.625 1.00 50.47 110 THR A CA 1
ATOM 833 C C . THR A 1 110 ? -10.864 17.795 23.248 1.00 50.47 110 THR A C 1
ATOM 835 O O . THR A 1 110 ? -10.656 18.254 22.131 1.00 50.47 110 THR A O 1
ATOM 838 N N . VAL A 1 111 ? -11.543 18.438 24.200 1.00 50.16 111 VAL A N 1
ATOM 839 C CA . VAL A 1 111 ? -12.176 19.764 24.120 1.00 50.16 111 VAL A CA 1
ATOM 840 C C . VAL A 1 111 ? -13.571 19.809 23.469 1.00 50.16 111 VAL A C 1
ATOM 842 O O . VAL A 1 111 ? -13.814 20.495 22.482 1.00 50.16 111 VAL A O 1
ATOM 845 N N . ARG A 1 112 ? -14.561 19.173 24.105 1.00 50.38 112 ARG A N 1
ATOM 846 C CA . ARG A 1 112 ? -15.855 19.848 24.317 1.00 50.38 112 ARG A CA 1
ATOM 847 C C . ARG A 1 112 ? -16.225 19.710 25.784 1.00 50.38 112 ARG A C 1
ATOM 849 O O . ARG A 1 112 ? -16.213 18.607 26.319 1.00 50.38 112 ARG A O 1
ATOM 856 N N . GLY A 1 113 ? -16.415 20.869 26.403 1.00 53.09 113 GLY A N 1
ATOM 857 C CA . GLY A 1 113 ? -16.329 21.084 27.836 1.00 53.09 113 GLY A CA 1
ATOM 858 C C . GLY A 1 113 ? -17.359 20.336 28.666 1.00 53.09 113 GLY A C 1
ATOM 859 O O . GLY A 1 113 ? -18.495 20.119 28.239 1.00 53.09 113 GLY A O 1
ATOM 860 N N . ARG A 1 114 ? -16.927 20.016 29.879 1.00 43.88 114 ARG A N 1
ATOM 861 C CA . ARG A 1 114 ? -17.690 20.204 31.107 1.00 43.88 114 ARG A CA 1
ATOM 862 C C . ARG A 1 114 ? -16.731 20.719 32.164 1.00 43.88 114 ARG A C 1
ATOM 864 O O . ARG A 1 114 ? -15.572 20.249 32.136 1.00 43.88 114 ARG A O 1
#

pLDDT: mean 87.76, std 12.11, range [43.88, 98.0]

Solvent-accessible surface area (backbone atoms only — not comparable to full-atom values): 6180 Å² total; per-residue (Å²): 119,62,68,66,50,51,17,47,53,32,45,76,72,75,42,56,17,36,46,86,68,58,60,71,62,52,52,53,52,50,54,54,49,50,51,30,52,49,34,17,76,77,57,41,34,71,62,18,19,54,43,20,47,51,41,44,62,46,40,45,66,76,41,32,48,63,54,62,78,64,47,85,45,74,86,46,16,62,38,70,66,32,44,52,46,50,41,51,56,36,51,50,52,30,53,53,18,47,50,33,34,74,68,34,50,76,72,85,84,70,89,80,86,131

Nearest PDB structures (foldseek):
  9had-assembly1_A  TM=6.100E-01  e=2.631E+00  Dermatophagoides farinae
  9had-assembly2_B  TM=6.0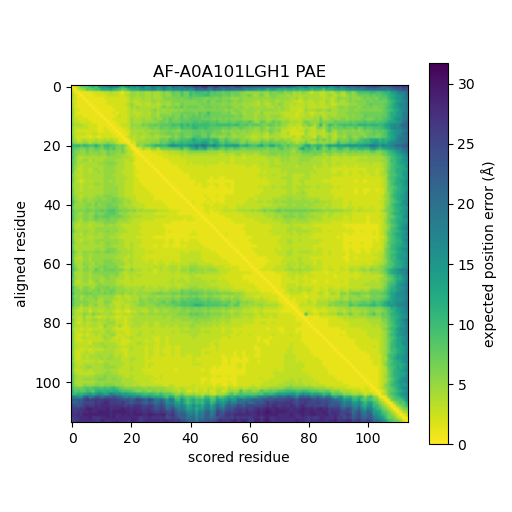84E-01  e=7.456E+00  Dermatophagoides farinae

Mean predicted aligned error: 5.81 Å